Protein AF-A0A357QS15-F1 (afdb_monomer_lite)

Structure (mmCIF, N/CA/C/O backbone):
data_AF-A0A357QS15-F1
#
_entry.id   AF-A0A357QS15-F1
#
loop_
_atom_site.group_PDB
_atom_site.id
_atom_site.type_symbol
_atom_site.label_atom_id
_atom_site.label_alt_id
_atom_site.label_comp_id
_atom_site.label_asym_id
_atom_site.label_entity_id
_atom_site.label_seq_id
_atom_site.pdbx_PDB_ins_code
_atom_site.Cartn_x
_atom_site.Cartn_y
_atom_site.Cartn_z
_atom_site.occupancy
_atom_site.B_iso_or_equiv
_atom_site.auth_seq_id
_atom_site.auth_comp_id
_atom_site.auth_asym_id
_atom_site.auth_atom_id
_atom_site.pdbx_PDB_model_num
ATOM 1 N N . MET A 1 1 ? 12.462 -0.617 -16.710 1.00 53.31 1 MET A N 1
ATOM 2 C CA . MET A 1 1 ? 11.831 -1.962 -16.752 1.00 53.31 1 MET A CA 1
ATOM 3 C C . MET A 1 1 ? 10.387 -1.802 -16.319 1.00 53.31 1 MET A C 1
ATOM 5 O O . MET A 1 1 ? 10.142 -1.067 -15.371 1.00 53.31 1 MET A O 1
ATOM 9 N N . ASP A 1 2 ? 9.443 -2.436 -17.005 1.00 67.69 2 ASP A N 1
ATOM 10 C CA . ASP A 1 2 ? 8.032 -2.368 -16.622 1.00 67.69 2 ASP A CA 1
ATOM 11 C C . ASP A 1 2 ? 7.720 -3.425 -15.572 1.00 67.69 2 ASP A C 1
ATOM 13 O O . ASP A 1 2 ? 7.669 -4.623 -15.847 1.00 67.69 2 ASP A O 1
ATOM 17 N N . THR A 1 3 ? 7.561 -2.961 -14.342 1.00 86.56 3 THR A N 1
ATOM 18 C CA . THR A 1 3 ? 7.317 -3.787 -13.166 1.00 86.56 3 THR A CA 1
ATOM 19 C C . THR A 1 3 ? 5.824 -3.864 -12.871 1.00 86.56 3 THR A C 1
ATOM 21 O O . THR A 1 3 ? 5.021 -3.010 -13.265 1.00 86.56 3 THR A O 1
ATOM 24 N N . LYS A 1 4 ? 5.421 -4.917 -12.157 1.00 90.75 4 LYS A N 1
ATOM 25 C CA . LYS A 1 4 ? 4.017 -5.127 -11.794 1.00 90.75 4 LYS A CA 1
ATOM 26 C C . LYS A 1 4 ? 3.506 -4.014 -10.876 1.00 90.75 4 LYS A C 1
ATOM 28 O O . LYS A 1 4 ? 2.359 -3.599 -11.038 1.00 90.75 4 LYS A O 1
ATOM 33 N N . ILE A 1 5 ? 4.346 -3.522 -9.963 1.00 93.00 5 ILE A N 1
ATOM 34 C CA . ILE A 1 5 ? 4.018 -2.429 -9.041 1.00 93.00 5 ILE A CA 1
ATOM 35 C C . ILE A 1 5 ? 3.781 -1.139 -9.824 1.00 93.00 5 ILE A C 1
ATOM 37 O O . ILE A 1 5 ? 2.655 -0.639 -9.802 1.00 93.00 5 ILE A O 1
ATOM 41 N N . LYS A 1 6 ? 4.780 -0.662 -10.583 1.00 93.56 6 LYS A N 1
ATOM 42 C CA . LYS A 1 6 ? 4.660 0.554 -11.403 1.00 93.56 6 LYS A CA 1
ATOM 43 C C . LYS A 1 6 ? 3.422 0.514 -12.292 1.00 93.56 6 LYS A C 1
ATOM 45 O O . LYS A 1 6 ? 2.575 1.395 -12.196 1.00 93.56 6 LYS A O 1
ATOM 50 N N . ASN A 1 7 ? 3.265 -0.545 -13.086 1.00 93.06 7 ASN A N 1
ATOM 51 C CA . ASN A 1 7 ? 2.148 -0.669 -14.024 1.00 93.06 7 ASN A CA 1
ATOM 52 C C . ASN A 1 7 ? 0.780 -0.707 -13.335 1.00 93.06 7 ASN A C 1
ATOM 54 O O . ASN A 1 7 ? -0.204 -0.207 -13.876 1.00 93.06 7 ASN A O 1
ATOM 58 N N . THR A 1 8 ? 0.687 -1.338 -12.164 1.00 95.06 8 THR A N 1
ATOM 59 C CA . THR A 1 8 ? -0.583 -1.417 -11.436 1.00 95.06 8 THR A CA 1
ATOM 60 C C . THR A 1 8 ? -0.924 -0.065 -10.827 1.00 95.06 8 THR A C 1
ATOM 62 O O . THR A 1 8 ? -2.041 0.410 -11.006 1.00 95.06 8 THR A O 1
ATOM 65 N N . LEU A 1 9 ? 0.023 0.581 -10.147 1.00 95.31 9 LEU A N 1
ATOM 66 C CA . LEU A 1 9 ? -0.247 1.835 -9.450 1.00 95.31 9 LEU A CA 1
ATOM 67 C C . LEU A 1 9 ? -0.555 2.979 -10.418 1.00 95.31 9 LEU A C 1
ATOM 69 O O . LEU A 1 9 ? -1.536 3.688 -10.207 1.00 95.31 9 LEU A O 1
ATOM 73 N N . THR A 1 10 ? 0.189 3.113 -11.518 1.00 93.44 10 THR A N 1
ATOM 74 C CA . THR A 1 10 ? -0.074 4.163 -12.517 1.00 93.44 10 THR A CA 1
ATOM 75 C C . THR A 1 10 ? -1.399 3.955 -13.251 1.00 93.44 10 THR A C 1
ATOM 77 O O . THR A 1 10 ? -2.071 4.924 -13.595 1.00 93.44 10 THR A O 1
ATOM 80 N N . LYS A 1 11 ? -1.824 2.699 -13.451 1.00 94.31 11 LYS A N 1
ATOM 81 C CA . LYS A 1 11 ? -3.108 2.376 -14.087 1.00 94.31 11 LYS A CA 1
ATOM 82 C C . LYS A 1 11 ? -4.307 2.600 -13.167 1.00 94.31 11 LYS A C 1
ATOM 84 O O . LYS A 1 11 ? -5.340 3.071 -13.635 1.00 94.31 11 LYS A O 1
ATOM 89 N N . TRP A 1 12 ? -4.201 2.211 -11.897 1.00 94.94 12 TRP A N 1
ATOM 90 C CA . TRP A 1 12 ? -5.302 2.329 -10.933 1.00 94.94 12 TRP A CA 1
ATOM 91 C C . TRP A 1 12 ? -5.417 3.735 -10.344 1.00 94.94 12 TRP A C 1
ATOM 93 O O . TRP A 1 12 ? -6.525 4.196 -10.091 1.00 94.94 12 TRP A O 1
ATOM 103 N N . PHE A 1 13 ? -4.295 4.439 -10.185 1.00 94.44 13 PHE A N 1
ATOM 104 C CA . PHE A 1 13 ? -4.242 5.767 -9.575 1.00 94.44 13 PHE A CA 1
ATOM 105 C C . PHE A 1 13 ? -3.495 6.768 -10.464 1.00 94.44 13 PHE A C 1
ATOM 107 O O . PHE A 1 13 ? -2.524 7.375 -10.015 1.00 94.44 13 PHE A O 1
ATOM 114 N N . PRO A 1 14 ? -3.931 7.000 -11.715 1.00 93.19 14 PRO A N 1
ATOM 115 C CA . PRO A 1 14 ? -3.218 7.887 -12.638 1.00 93.19 14 PRO A CA 1
ATOM 116 C C . PRO A 1 14 ? -3.056 9.306 -12.075 1.00 93.19 14 PRO A C 1
ATOM 118 O O . PRO A 1 14 ? -2.015 9.933 -12.255 1.00 93.19 14 PRO A O 1
ATOM 121 N N . ASN A 1 15 ? -4.051 9.778 -11.317 1.00 90.44 15 ASN A N 1
ATOM 122 C CA . ASN A 1 15 ? -4.035 11.092 -10.674 1.00 90.44 15 ASN A CA 1
ATOM 123 C C . ASN A 1 15 ? -2.948 11.235 -9.603 1.00 90.44 15 ASN A C 1
ATOM 125 O O . ASN A 1 15 ? -2.511 12.351 -9.347 1.00 90.44 15 ASN A O 1
ATOM 129 N N . ALA A 1 16 ? -2.502 10.136 -8.986 1.00 92.25 16 ALA A N 1
ATOM 130 C CA . ALA A 1 16 ? -1.412 10.195 -8.021 1.00 92.25 16 ALA A CA 1
ATOM 131 C C . ALA A 1 16 ? -0.108 10.617 -8.709 1.00 92.25 16 ALA A C 1
ATOM 133 O O . ALA A 1 16 ? 0.664 11.369 -8.136 1.00 92.25 16 ALA A O 1
ATOM 134 N N . PHE A 1 17 ? 0.107 10.200 -9.961 1.00 93.38 17 PHE A N 1
ATOM 135 C CA . PHE A 1 17 ? 1.383 10.319 -10.672 1.00 93.38 17 PHE A CA 1
ATOM 136 C C . PHE A 1 17 ? 1.485 11.532 -11.605 1.00 93.38 17 PHE A C 1
ATOM 138 O O . PHE A 1 17 ? 2.488 11.677 -12.299 1.00 93.38 17 PHE A O 1
ATOM 145 N N . THR A 1 18 ? 0.499 12.434 -11.624 1.00 90.19 18 THR A N 1
ATOM 146 C CA . THR A 1 18 ? 0.482 13.578 -12.561 1.00 90.19 18 THR A CA 1
ATOM 147 C C . THR A 1 18 ? 1.687 14.504 -12.415 1.00 90.19 18 THR A C 1
ATOM 149 O O . THR A 1 18 ? 2.088 15.145 -13.381 1.00 90.19 18 THR A O 1
ATOM 152 N N . SER A 1 19 ? 2.257 14.572 -11.211 1.00 88.69 19 SER A N 1
ATOM 153 C CA . SER A 1 19 ? 3.405 15.425 -10.885 1.00 88.69 19 SER A CA 1
ATOM 154 C C . SER A 1 19 ? 4.724 14.652 -10.789 1.00 88.69 19 SER A C 1
ATOM 156 O O . SER A 1 19 ? 5.748 15.248 -10.458 1.00 88.69 19 SER A O 1
ATOM 158 N N . PHE A 1 20 ? 4.729 13.341 -11.052 1.00 90.88 20 PHE A N 1
ATOM 159 C CA . PHE A 1 20 ? 5.942 12.530 -10.979 1.00 90.88 20 PHE A CA 1
ATOM 160 C C . PHE A 1 20 ? 6.706 12.609 -12.310 1.00 90.88 20 PHE A C 1
ATOM 162 O O . PHE A 1 20 ? 6.425 11.884 -13.264 1.00 90.88 20 PHE A O 1
ATOM 169 N N . SER A 1 21 ? 7.719 13.478 -12.369 1.00 88.12 21 SER A N 1
ATOM 170 C CA . SER A 1 21 ? 8.655 13.522 -13.496 1.00 88.12 21 SER A CA 1
ATOM 171 C C . SER A 1 21 ? 9.579 12.301 -13.507 1.00 88.12 21 SER A C 1
ATOM 173 O O . SER A 1 21 ? 10.246 12.038 -12.509 1.00 88.12 21 SER A O 1
ATOM 175 N N . GLY A 1 22 ? 9.682 11.610 -14.643 1.00 87.19 22 GLY A N 1
ATOM 176 C CA . GLY A 1 22 ? 10.598 10.472 -14.809 1.00 87.19 22 GLY A CA 1
ATOM 177 C C . GLY A 1 22 ? 10.031 9.121 -14.366 1.00 87.19 22 GLY A C 1
ATOM 178 O O . GLY A 1 22 ? 10.795 8.191 -14.135 1.00 87.19 22 GLY A O 1
ATOM 179 N N . ILE A 1 23 ? 8.702 8.989 -14.275 1.00 88.25 23 ILE A N 1
ATOM 180 C CA . ILE A 1 23 ? 8.032 7.734 -13.893 1.00 88.25 23 ILE A CA 1
ATOM 181 C C . ILE A 1 23 ? 8.437 6.531 -14.763 1.00 88.25 23 ILE A C 1
AT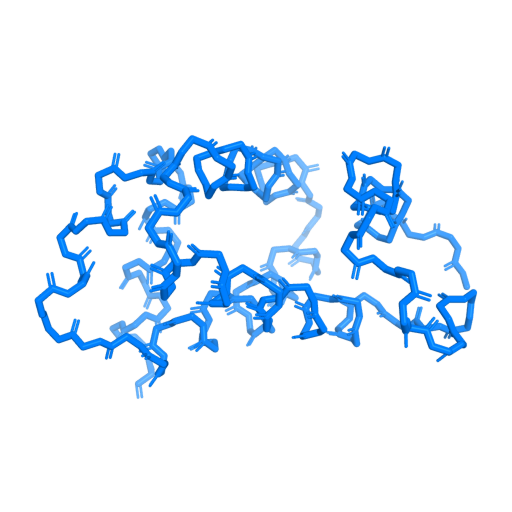OM 183 O O . ILE A 1 23 ? 8.479 5.405 -14.274 1.00 88.25 23 ILE A O 1
A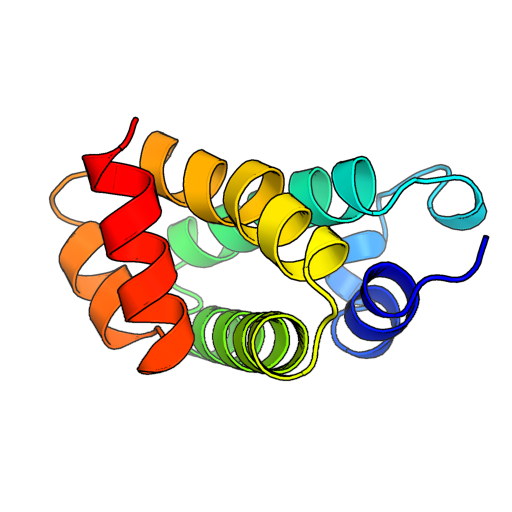TOM 187 N N . ASP A 1 24 ? 8.759 6.750 -16.040 1.00 86.31 24 ASP A N 1
ATOM 188 C CA . ASP A 1 24 ? 9.113 5.673 -16.971 1.00 86.31 24 ASP A CA 1
ATOM 189 C C . ASP A 1 24 ? 10.417 4.961 -16.576 1.00 86.31 24 ASP A C 1
ATOM 191 O O . ASP A 1 24 ? 10.503 3.728 -16.674 1.00 86.31 24 ASP A O 1
ATOM 195 N N . ASP A 1 25 ? 11.378 5.728 -16.054 1.00 89.75 25 ASP A N 1
ATOM 196 C CA . ASP A 1 25 ? 12.699 5.264 -15.620 1.00 89.75 25 ASP A CA 1
ATOM 197 C C . ASP A 1 25 ? 12.757 4.921 -14.123 1.00 89.75 25 ASP A C 1
ATOM 199 O O . ASP A 1 25 ? 13.730 4.315 -13.670 1.00 89.75 25 ASP A O 1
ATOM 203 N N . ALA A 1 26 ? 11.712 5.266 -13.364 1.00 90.94 26 ALA A N 1
ATOM 204 C CA . ALA A 1 26 ? 11.647 5.049 -11.926 1.00 90.94 26 ALA A CA 1
ATOM 205 C C . ALA A 1 26 ? 11.636 3.556 -11.557 1.00 90.94 26 ALA A C 1
ATOM 207 O O . ALA A 1 26 ? 10.976 2.716 -12.181 1.00 90.94 26 ALA A O 1
ATOM 208 N N . SER A 1 27 ? 12.357 3.239 -10.487 1.00 92.25 27 SER A N 1
ATOM 209 C CA . SER A 1 27 ? 12.326 1.944 -9.814 1.00 92.25 27 SER A CA 1
ATOM 210 C C . SER A 1 27 ? 11.056 1.765 -8.975 1.00 92.25 27 SER A C 1
ATOM 212 O O . SER A 1 27 ? 10.400 2.733 -8.594 1.00 92.25 27 SER A O 1
ATOM 214 N N . ASP A 1 28 ? 10.730 0.521 -8.608 1.00 92.44 28 ASP A N 1
ATOM 215 C CA . ASP A 1 28 ? 9.590 0.239 -7.718 1.00 92.44 28 ASP A CA 1
ATOM 216 C C . ASP A 1 28 ? 9.701 0.944 -6.367 1.00 92.44 28 ASP A C 1
ATOM 218 O O . ASP A 1 28 ? 8.688 1.352 -5.802 1.00 92.44 28 ASP A O 1
ATOM 222 N N . TYR A 1 29 ? 10.927 1.126 -5.879 1.00 92.81 29 TYR A N 1
ATOM 223 C CA . TYR A 1 29 ? 11.197 1.836 -4.638 1.00 92.81 29 TYR A CA 1
ATOM 224 C C . TYR A 1 29 ? 10.776 3.305 -4.748 1.00 92.81 29 TYR A C 1
ATOM 226 O O . TYR A 1 29 ? 10.002 3.788 -3.927 1.00 92.81 29 TYR A O 1
ATOM 234 N N . GLU A 1 30 ? 11.201 3.995 -5.809 1.00 94.12 30 GLU A N 1
ATOM 235 C CA . GLU A 1 30 ? 10.839 5.397 -6.058 1.00 94.12 30 GLU A CA 1
ATOM 236 C C . GLU A 1 30 ? 9.334 5.563 -6.305 1.00 94.12 30 GLU A C 1
ATOM 238 O O . GLU A 1 30 ? 8.721 6.507 -5.807 1.00 94.12 30 GLU A O 1
ATOM 243 N N . VAL A 1 31 ? 8.718 4.617 -7.023 1.00 95.62 31 VAL A N 1
ATOM 244 C CA . VAL A 1 31 ? 7.268 4.591 -7.251 1.00 95.62 31 VAL A CA 1
ATOM 245 C C . VAL A 1 31 ? 6.502 4.484 -5.937 1.00 95.62 31 VAL A C 1
ATOM 247 O O . VAL A 1 31 ? 5.581 5.267 -5.706 1.00 95.62 31 VAL A O 1
ATOM 250 N N . LEU A 1 32 ? 6.861 3.530 -5.077 1.00 96.88 32 LEU A N 1
ATOM 251 C CA . LEU A 1 32 ? 6.185 3.312 -3.798 1.00 96.88 32 LEU A CA 1
ATOM 252 C C . LEU A 1 32 ? 6.392 4.480 -2.836 1.00 96.88 32 LEU A C 1
ATOM 254 O O . LEU A 1 32 ? 5.424 4.927 -2.223 1.00 96.88 32 LEU A O 1
ATOM 258 N N . ASN A 1 33 ? 7.618 5.000 -2.764 1.00 95.12 33 ASN A N 1
ATOM 259 C CA . ASN A 1 33 ? 7.971 6.142 -1.931 1.00 95.12 33 ASN A CA 1
ATOM 260 C C . ASN A 1 33 ? 7.166 7.391 -2.324 1.00 95.12 33 ASN A C 1
ATOM 262 O O . ASN A 1 33 ? 6.565 8.059 -1.483 1.00 95.12 33 ASN A O 1
ATOM 266 N N . PHE A 1 34 ? 7.061 7.668 -3.624 1.00 95.44 34 PHE A N 1
ATOM 267 C CA . PHE A 1 34 ? 6.224 8.756 -4.116 1.00 95.44 34 PHE A CA 1
ATOM 268 C C . PHE A 1 34 ? 4.735 8.506 -3.816 1.00 95.44 34 PHE A C 1
ATOM 270 O O . PHE A 1 34 ? 4.005 9.397 -3.378 1.00 95.44 34 PHE A O 1
ATOM 277 N N . PHE A 1 35 ? 4.273 7.270 -4.006 1.00 96.75 35 PHE A N 1
ATOM 278 C CA . PHE A 1 35 ? 2.871 6.906 -3.830 1.00 96.75 35 PHE A CA 1
ATOM 279 C C . PHE A 1 35 ? 2.403 6.928 -2.363 1.00 96.75 35 PHE A C 1
ATOM 281 O O . PHE A 1 35 ? 1.248 7.268 -2.085 1.00 96.75 35 PHE A O 1
ATOM 288 N N . VAL A 1 36 ? 3.278 6.628 -1.395 1.00 96.00 36 VAL A N 1
ATOM 289 C CA . VAL A 1 36 ? 2.933 6.771 0.029 1.00 96.00 36 VAL A CA 1
ATOM 290 C C . VAL A 1 36 ? 2.756 8.237 0.419 1.00 96.00 36 VAL A C 1
ATOM 292 O O . VAL A 1 36 ? 1.839 8.531 1.181 1.00 96.00 36 VAL A O 1
ATOM 295 N N . GLN A 1 37 ? 3.517 9.177 -0.157 1.00 94.69 37 GLN A N 1
ATOM 296 C CA . GLN A 1 37 ? 3.303 10.612 0.095 1.00 94.69 37 GLN A CA 1
ATOM 297 C C . GLN A 1 37 ? 1.907 11.055 -0.350 1.00 94.69 37 GLN A C 1
ATOM 299 O O . GLN A 1 37 ? 1.179 11.684 0.418 1.00 94.69 37 GLN A O 1
ATOM 304 N N . TYR A 1 38 ? 1.485 10.627 -1.542 1.00 94.88 38 TYR A N 1
ATOM 305 C CA . TYR A 1 38 ? 0.118 10.845 -2.016 1.00 94.88 38 TYR A CA 1
ATOM 306 C C . TYR A 1 38 ? -0.927 10.257 -1.050 1.00 94.88 38 TYR A C 1
ATOM 308 O O . TYR A 1 38 ? -1.906 10.916 -0.700 1.00 94.88 38 TYR A O 1
ATOM 316 N N . THR A 1 39 ? -0.690 9.040 -0.553 1.00 94.81 39 THR A N 1
ATOM 317 C CA . THR A 1 39 ? -1.576 8.382 0.423 1.00 94.81 39 THR A CA 1
ATOM 318 C C . THR A 1 39 ? -1.662 9.168 1.737 1.00 94.81 39 THR A C 1
ATOM 320 O O . THR A 1 39 ? -2.747 9.329 2.296 1.00 94.81 39 THR A O 1
ATOM 323 N N . LEU A 1 40 ? -0.541 9.702 2.227 1.00 93.00 40 LEU A N 1
ATOM 324 C CA . LEU A 1 40 ? -0.491 10.527 3.435 1.00 93.00 40 LEU A CA 1
ATOM 325 C C . LEU A 1 40 ? -1.280 11.831 3.277 1.00 93.00 40 LEU A C 1
ATOM 327 O O . LEU A 1 40 ? -1.960 12.253 4.212 1.00 93.00 40 LEU A O 1
ATOM 331 N N . ASP A 1 41 ? -1.246 12.457 2.105 1.00 92.94 41 ASP A N 1
ATOM 332 C CA . ASP A 1 41 ? -2.027 13.667 1.846 1.00 92.94 41 ASP A CA 1
ATOM 333 C C . ASP A 1 41 ? -3.538 13.385 1.770 1.00 92.94 41 ASP A C 1
ATOM 335 O O . ASP A 1 41 ? -4.350 14.169 2.278 1.00 92.94 41 ASP A O 1
ATOM 339 N N . LEU A 1 42 ? -3.936 12.224 1.242 1.00 92.62 42 LEU A N 1
ATOM 340 C CA . LEU A 1 42 ? -5.327 11.762 1.312 1.00 92.62 42 LEU A CA 1
ATOM 341 C C . LEU A 1 42 ? -5.783 11.502 2.752 1.00 92.62 42 LEU A C 1
ATOM 343 O O . LEU A 1 42 ? -6.904 11.856 3.118 1.00 92.62 42 LEU A O 1
ATOM 347 N N . LEU A 1 43 ? -4.908 10.945 3.593 1.00 90.56 43 LEU A N 1
ATOM 348 C CA . LEU A 1 43 ? -5.192 10.738 5.014 1.00 90.56 43 LEU A CA 1
ATOM 349 C C . LEU A 1 43 ? -5.380 12.063 5.760 1.00 90.56 43 LEU A C 1
ATOM 351 O O . LEU A 1 43 ? -6.316 12.182 6.548 1.00 90.56 43 LEU A O 1
ATOM 355 N N . LYS A 1 44 ? -4.546 13.075 5.487 1.00 90.00 44 LYS A N 1
ATOM 356 C CA . LYS A 1 44 ? -4.687 14.423 6.075 1.00 90.00 44 LYS A CA 1
ATOM 357 C C . LYS A 1 44 ? -5.988 15.112 5.666 1.00 90.00 44 LYS A C 1
ATOM 359 O O . LYS A 1 44 ? -6.521 15.905 6.432 1.00 90.00 44 LYS A O 1
ATOM 364 N N . THR A 1 45 ? -6.474 14.830 4.459 1.00 90.62 45 THR A N 1
ATOM 365 C CA . THR A 1 45 ? -7.733 15.374 3.928 1.00 90.62 45 THR A CA 1
ATOM 366 C C . THR A 1 45 ? -8.945 14.482 4.218 1.00 90.62 45 THR A C 1
ATOM 368 O O . THR A 1 45 ? -10.023 14.736 3.688 1.00 90.62 45 THR A O 1
ATOM 371 N N . GLU A 1 46 ? -8.780 13.454 5.061 1.00 87.25 46 GLU A N 1
ATOM 372 C CA . GLU A 1 46 ? -9.827 12.515 5.488 1.00 87.25 46 GLU A CA 1
ATOM 373 C C . GLU A 1 46 ? -10.570 11.830 4.323 1.00 87.25 46 GLU A C 1
ATOM 375 O O . GLU A 1 46 ? -11.740 11.458 4.431 1.00 87.25 46 GLU A O 1
ATOM 380 N N . GLN A 1 47 ? -9.885 11.591 3.200 1.00 91.06 47 GLN A N 1
ATOM 381 C CA . GLN A 1 47 ? -10.438 10.875 2.043 1.00 91.06 47 GLN A CA 1
ATOM 382 C C . GLN A 1 47 ? -10.411 9.353 2.258 1.00 91.06 47 GLN A C 1
ATOM 384 O O . GLN A 1 47 ? -9.759 8.595 1.539 1.00 91.06 47 GLN A O 1
ATOM 389 N N . ILE A 1 48 ? -11.146 8.899 3.276 1.00 90.62 48 ILE A N 1
ATOM 390 C CA . ILE A 1 48 ? -11.125 7.525 3.803 1.00 90.62 48 ILE A CA 1
ATOM 391 C C . ILE A 1 48 ? -11.389 6.461 2.728 1.00 90.62 48 ILE A C 1
ATOM 393 O O . ILE A 1 48 ? -10.718 5.429 2.714 1.00 90.62 48 ILE A O 1
ATOM 397 N N . ASP A 1 49 ? -12.344 6.682 1.823 1.00 93.12 49 ASP A N 1
ATOM 398 C CA . ASP A 1 49 ? -12.691 5.680 0.807 1.00 93.12 49 ASP A CA 1
ATOM 399 C C . ASP A 1 49 ? -11.580 5.490 -0.233 1.00 93.12 49 ASP A C 1
ATOM 401 O O . ASP A 1 49 ? -11.289 4.355 -0.615 1.00 93.12 49 ASP A O 1
ATOM 405 N N . GLN A 1 50 ? -10.885 6.568 -0.609 1.00 93.44 50 GLN A N 1
ATOM 406 C CA . GLN A 1 50 ? -9.717 6.475 -1.487 1.00 93.44 50 GLN A CA 1
ATOM 407 C C . GLN A 1 50 ? -8.557 5.768 -0.781 1.00 93.44 50 GLN A C 1
ATOM 409 O O . GLN A 1 50 ? -7.933 4.883 -1.364 1.00 93.44 50 GLN A O 1
ATOM 414 N N . CYS A 1 51 ? -8.312 6.067 0.499 1.00 94.44 51 CYS A N 1
ATOM 415 C CA . CYS A 1 51 ? -7.297 5.366 1.289 1.00 94.44 51 CYS A CA 1
ATOM 416 C C . CYS A 1 51 ? -7.575 3.856 1.381 1.00 94.44 51 CYS A C 1
ATOM 418 O O . CYS A 1 51 ? -6.666 3.042 1.218 1.00 94.44 51 CYS A O 1
ATOM 420 N N . LYS A 1 52 ? -8.837 3.454 1.585 1.00 95.69 52 LYS A N 1
ATOM 421 C CA . LYS A 1 52 ? -9.234 2.035 1.576 1.00 95.69 52 LYS A CA 1
ATOM 422 C C . LYS A 1 52 ? -8.977 1.373 0.225 1.00 95.69 52 LYS A C 1
ATOM 424 O O . LYS A 1 52 ? -8.524 0.227 0.185 1.00 95.69 52 LYS A O 1
ATOM 429 N N . GLU A 1 53 ? -9.264 2.063 -0.877 1.00 96.12 53 GLU A N 1
ATOM 430 C CA . GLU A 1 53 ? -8.984 1.549 -2.218 1.00 96.12 53 GLU A CA 1
ATOM 431 C C . GLU A 1 53 ? -7.479 1.371 -2.447 1.00 96.12 53 GLU A C 1
ATOM 433 O O . GLU A 1 53 ? -7.049 0.305 -2.893 1.00 96.12 53 GLU A O 1
ATOM 438 N N . ILE A 1 54 ? -6.670 2.349 -2.035 1.00 96.75 54 ILE A N 1
ATOM 439 C CA . ILE A 1 54 ? -5.207 2.262 -2.061 1.00 96.75 54 ILE A CA 1
ATOM 440 C C . ILE A 1 54 ? -4.724 1.030 -1.295 1.00 96.75 54 ILE A C 1
ATOM 442 O O . ILE A 1 54 ? -4.018 0.193 -1.863 1.00 96.75 54 ILE A O 1
ATOM 446 N N . PHE A 1 55 ? -5.150 0.845 -0.042 1.00 97.19 55 PHE A N 1
ATOM 447 C CA . PHE A 1 55 ? -4.731 -0.318 0.744 1.00 97.19 55 PHE A CA 1
ATOM 448 C C . PHE A 1 55 ? -5.192 -1.639 0.141 1.00 97.19 55 PHE A C 1
ATOM 450 O O . PHE A 1 55 ? -4.486 -2.641 0.246 1.00 97.19 55 PHE A O 1
ATOM 457 N N . LYS A 1 56 ? -6.341 -1.669 -0.536 1.00 97.12 56 LYS A N 1
ATOM 458 C CA . LYS A 1 56 ? -6.792 -2.859 -1.260 1.00 97.12 56 LYS A CA 1
ATOM 459 C C . LYS A 1 56 ? -5.855 -3.205 -2.420 1.00 97.12 56 LYS A C 1
ATOM 461 O O . LYS A 1 56 ? -5.516 -4.378 -2.582 1.00 97.12 56 LYS A O 1
ATOM 466 N N . ILE A 1 57 ? -5.423 -2.217 -3.203 1.00 97.31 57 ILE A N 1
ATOM 467 C CA . ILE A 1 57 ? -4.501 -2.437 -4.327 1.00 97.31 57 ILE A CA 1
ATOM 468 C C . ILE A 1 57 ? -3.097 -2.794 -3.834 1.00 97.31 57 ILE A C 1
ATOM 470 O O . ILE A 1 57 ? -2.507 -3.750 -4.337 1.00 97.31 57 ILE A O 1
ATOM 474 N N . ILE A 1 58 ? -2.592 -2.121 -2.799 1.00 97.69 58 ILE A N 1
ATOM 475 C CA . ILE A 1 58 ? -1.313 -2.481 -2.174 1.00 97.69 58 ILE A CA 1
ATOM 476 C C . ILE A 1 58 ? -1.375 -3.900 -1.600 1.00 97.69 58 ILE A C 1
ATOM 478 O O . ILE A 1 58 ? -0.465 -4.689 -1.833 1.00 97.69 58 ILE A O 1
ATOM 482 N N . ASN A 1 59 ? -2.473 -4.287 -0.944 1.00 97.31 59 ASN A N 1
ATOM 483 C CA . ASN A 1 59 ? -2.661 -5.659 -0.470 1.00 97.31 59 ASN A CA 1
ATOM 484 C C . ASN A 1 59 ? -2.659 -6.673 -1.622 1.00 97.31 59 ASN A C 1
ATOM 486 O O . ASN A 1 59 ? -2.096 -7.756 -1.486 1.00 97.31 59 ASN A O 1
ATOM 490 N N . LEU A 1 60 ? -3.271 -6.344 -2.765 1.00 96.50 60 LEU A N 1
ATOM 491 C CA . LEU A 1 60 ? -3.260 -7.208 -3.948 1.00 96.50 60 LEU A CA 1
ATOM 492 C C . LEU A 1 60 ? -1.833 -7.414 -4.479 1.00 96.50 60 LEU A C 1
ATOM 494 O O . LEU A 1 60 ? -1.471 -8.543 -4.820 1.00 96.50 60 LEU A O 1
ATOM 498 N N . LEU A 1 61 ? -1.040 -6.342 -4.536 1.00 96.25 61 LEU A N 1
ATOM 499 C CA . LEU A 1 61 ? 0.366 -6.393 -4.937 1.00 96.25 61 LEU A CA 1
ATOM 500 C C . LEU A 1 61 ? 1.203 -7.180 -3.928 1.00 96.25 61 LEU A C 1
ATOM 502 O O . LEU A 1 61 ? 1.962 -8.053 -4.327 1.00 96.25 61 LEU A O 1
ATOM 506 N N . TYR A 1 62 ? 0.998 -6.951 -2.634 1.00 96.38 62 TYR A N 1
ATOM 507 C CA . TYR A 1 62 ? 1.716 -7.626 -1.559 1.00 96.38 62 TYR A CA 1
ATOM 508 C C . TYR A 1 62 ? 1.443 -9.139 -1.537 1.00 96.38 62 TYR A C 1
ATOM 510 O O . TYR A 1 62 ? 2.356 -9.965 -1.570 1.00 96.38 62 TYR A O 1
ATOM 518 N N . THR A 1 63 ? 0.168 -9.531 -1.550 1.00 94.88 63 THR A N 1
ATOM 519 C CA . THR A 1 63 ? -0.237 -10.944 -1.460 1.00 94.88 63 THR A CA 1
ATOM 520 C C . THR A 1 63 ? 0.195 -11.752 -2.684 1.00 94.88 63 THR A C 1
ATOM 522 O O . THR A 1 63 ? 0.725 -12.855 -2.534 1.00 94.88 63 THR A O 1
ATOM 525 N N . ASN A 1 64 ? 0.056 -11.188 -3.889 1.00 93.31 64 ASN A N 1
ATOM 526 C CA . ASN A 1 64 ? 0.372 -11.865 -5.155 1.00 93.31 64 ASN A CA 1
ATOM 527 C C . ASN A 1 64 ? 1.757 -11.516 -5.720 1.00 93.31 64 ASN A C 1
ATOM 529 O O . ASN A 1 64 ? 2.055 -11.862 -6.869 1.00 93.31 64 ASN A O 1
ATOM 533 N N . GLY A 1 65 ? 2.553 -10.757 -4.974 1.00 91.62 65 GLY A N 1
ATOM 534 C CA . GLY A 1 65 ? 3.886 -10.330 -5.366 1.00 91.62 65 GLY A CA 1
ATOM 535 C C . GLY A 1 65 ? 4.950 -11.361 -4.975 1.00 91.62 65 GLY A C 1
ATOM 536 O O . GLY A 1 65 ? 4.789 -12.064 -3.970 1.00 91.62 65 GLY A O 1
ATOM 537 N N . PRO A 1 66 ? 6.041 -11.479 -5.749 1.00 94.38 66 PRO A N 1
ATOM 538 C CA . PRO A 1 66 ? 7.258 -12.155 -5.310 1.00 94.38 66 PRO A CA 1
ATOM 539 C C . PRO A 1 66 ? 7.858 -11.490 -4.060 1.00 94.38 66 PRO A C 1
ATOM 541 O O . PRO A 1 66 ? 7.480 -10.389 -3.667 1.00 94.38 66 PRO A O 1
ATOM 544 N N . LEU A 1 67 ? 8.841 -12.153 -3.441 1.00 92.56 67 LEU A N 1
ATOM 545 C CA . LEU A 1 67 ? 9.486 -11.662 -2.216 1.00 92.56 67 LEU A CA 1
ATOM 546 C C . LEU A 1 67 ? 10.057 -10.241 -2.363 1.00 92.56 67 LEU A C 1
ATOM 548 O O . LEU A 1 67 ? 9.967 -9.457 -1.426 1.00 92.56 67 LEU A O 1
ATOM 552 N N . HIS A 1 68 ? 10.609 -9.895 -3.530 1.00 92.81 68 HIS A N 1
ATOM 553 C CA . HIS A 1 68 ? 11.148 -8.553 -3.754 1.00 92.81 68 HIS A CA 1
ATOM 554 C C . HIS A 1 68 ? 10.061 -7.468 -3.716 1.00 92.81 68 HIS A C 1
ATOM 556 O O . HIS A 1 68 ? 10.269 -6.458 -3.055 1.00 92.81 68 HIS A O 1
ATOM 562 N N . ASP A 1 69 ? 8.893 -7.703 -4.328 1.00 94.31 69 ASP A N 1
ATOM 563 C CA . ASP A 1 69 ? 7.754 -6.772 -4.294 1.00 94.31 69 ASP A CA 1
ATOM 564 C C . ASP A 1 69 ? 7.267 -6.556 -2.859 1.00 94.31 69 ASP A C 1
ATOM 566 O O . ASP A 1 69 ? 7.002 -5.431 -2.443 1.00 94.31 69 ASP A O 1
ATOM 570 N N . ARG A 1 70 ? 7.178 -7.641 -2.080 1.00 95.50 70 ARG A N 1
ATOM 571 C CA . ARG A 1 70 ? 6.774 -7.576 -0.669 1.00 95.50 70 ARG A CA 1
ATOM 572 C C . ARG A 1 70 ? 7.746 -6.743 0.153 1.00 95.50 70 ARG A C 1
ATOM 574 O O . ARG A 1 70 ? 7.305 -5.861 0.879 1.00 95.50 70 ARG A O 1
ATOM 581 N N . ASN A 1 71 ? 9.045 -6.978 -0.016 1.00 94.19 71 ASN A N 1
ATOM 582 C CA . ASN A 1 71 ? 10.081 -6.221 0.680 1.00 94.19 71 ASN A CA 1
ATOM 583 C C . ASN A 1 71 ? 10.073 -4.741 0.273 1.00 94.19 71 ASN A C 1
ATOM 585 O O . ASN A 1 71 ? 10.224 -3.877 1.129 1.00 94.19 71 ASN A O 1
ATOM 589 N N . ALA A 1 72 ? 9.873 -4.437 -1.012 1.00 95.44 72 ALA A N 1
ATOM 590 C CA . ALA A 1 72 ? 9.760 -3.059 -1.480 1.00 95.44 72 ALA A CA 1
ATOM 591 C C . ALA A 1 72 ? 8.544 -2.354 -0.854 1.00 95.44 72 ALA A C 1
ATOM 593 O O . ALA A 1 72 ? 8.672 -1.238 -0.362 1.00 95.44 72 ALA A O 1
ATOM 594 N N . ILE A 1 73 ? 7.384 -3.021 -0.796 1.00 97.06 73 ILE A N 1
ATOM 595 C CA . ILE A 1 73 ? 6.174 -2.487 -0.148 1.00 97.06 73 ILE A CA 1
ATOM 596 C C . ILE A 1 73 ? 6.385 -2.293 1.359 1.00 97.06 73 ILE A C 1
ATOM 598 O O . ILE A 1 73 ? 6.006 -1.251 1.890 1.00 97.06 73 ILE A O 1
ATOM 602 N N . GLU A 1 74 ? 6.984 -3.264 2.052 1.00 95.62 74 GLU A N 1
ATOM 603 C CA . GLU A 1 74 ? 7.292 -3.144 3.484 1.00 95.62 74 GLU A CA 1
ATOM 604 C C . GLU A 1 74 ? 8.193 -1.927 3.751 1.00 95.62 74 GLU A C 1
ATOM 606 O O . GLU A 1 74 ? 7.869 -1.109 4.611 1.00 95.62 74 GLU A O 1
ATOM 611 N N . ASN A 1 75 ? 9.255 -1.747 2.964 1.00 94.12 75 ASN A N 1
ATOM 612 C CA . ASN A 1 75 ? 10.266 -0.716 3.208 1.00 94.12 75 ASN A CA 1
ATOM 613 C C . ASN A 1 75 ? 9.861 0.688 2.734 1.00 94.12 75 ASN A C 1
ATOM 615 O O . ASN A 1 75 ? 10.098 1.661 3.439 1.00 94.12 75 ASN A O 1
ATOM 619 N N . GLU A 1 76 ? 9.257 0.817 1.552 1.00 95.38 76 GLU A N 1
ATOM 620 C CA . GLU A 1 76 ? 9.024 2.131 0.926 1.00 95.38 76 GLU A CA 1
ATOM 621 C C . GLU A 1 76 ? 7.588 2.623 1.053 1.00 95.38 76 GLU A C 1
ATOM 623 O O . GLU A 1 76 ? 7.311 3.793 0.810 1.00 95.38 76 GLU A O 1
ATOM 628 N N . PHE A 1 77 ? 6.656 1.748 1.429 1.00 96.44 77 PHE A N 1
ATOM 629 C CA . PHE A 1 77 ? 5.266 2.136 1.634 1.00 96.44 77 PHE A CA 1
ATOM 630 C C . PHE A 1 77 ? 4.868 2.000 3.102 1.00 96.44 77 PHE A C 1
ATOM 632 O O . PHE A 1 77 ? 4.505 2.988 3.735 1.00 96.44 77 PHE A O 1
ATOM 639 N N . LEU A 1 78 ? 4.961 0.797 3.675 1.00 95.94 78 LEU A N 1
ATOM 640 C CA . LEU A 1 78 ? 4.484 0.541 5.037 1.00 95.94 78 LEU A CA 1
ATOM 641 C C . LEU A 1 78 ? 5.360 1.205 6.102 1.00 95.94 78 LEU A C 1
ATOM 643 O O . LEU A 1 78 ? 4.812 1.814 7.018 1.00 95.94 78 LEU A O 1
ATOM 647 N N . ALA A 1 79 ? 6.688 1.150 5.975 1.00 94.31 79 ALA A N 1
ATOM 648 C CA . ALA A 1 79 ? 7.577 1.786 6.944 1.00 94.31 79 ALA A CA 1
ATOM 649 C C . ALA A 1 79 ? 7.392 3.309 6.963 1.00 94.31 79 ALA A C 1
ATOM 651 O O . ALA A 1 79 ? 7.246 3.896 8.030 1.00 94.31 79 ALA A O 1
ATOM 652 N N . ILE A 1 80 ? 7.306 3.946 5.792 1.00 93.81 80 ILE A N 1
ATOM 653 C CA . ILE A 1 80 ? 7.082 5.396 5.693 1.00 93.81 80 ILE A CA 1
ATOM 654 C C . ILE A 1 80 ? 5.710 5.782 6.248 1.00 93.81 80 ILE A C 1
ATOM 656 O O . ILE A 1 80 ? 5.601 6.771 6.974 1.00 93.81 80 ILE A O 1
ATOM 660 N N . LEU A 1 81 ? 4.674 4.992 5.950 1.00 93.50 81 LEU A N 1
ATOM 661 C CA . LEU A 1 81 ? 3.337 5.193 6.503 1.00 93.50 81 LEU A CA 1
ATOM 662 C C . LEU A 1 81 ? 3.354 5.131 8.039 1.00 93.50 81 LEU A C 1
ATOM 664 O O . LEU A 1 81 ? 2.797 6.019 8.679 1.00 93.50 81 LEU A O 1
ATOM 668 N N . GLY A 1 82 ? 4.052 4.145 8.609 1.00 89.94 82 GLY A N 1
ATOM 669 C CA . GLY A 1 82 ? 4.210 3.983 10.056 1.00 89.94 82 GLY A CA 1
ATOM 670 C C . GLY A 1 82 ? 5.062 5.072 10.711 1.00 89.94 82 GLY A C 1
ATOM 671 O O . GLY A 1 82 ? 4.761 5.515 11.811 1.00 89.94 82 GLY A O 1
ATOM 672 N N . CYS A 1 83 ? 6.094 5.585 10.040 1.00 87.31 83 CYS A N 1
ATOM 673 C CA . CYS A 1 83 ? 6.880 6.702 10.573 1.00 87.31 83 CYS A CA 1
ATOM 674 C C . CYS A 1 83 ? 6.110 8.031 10.571 1.00 87.31 83 CYS A C 1
ATOM 676 O O . CYS A 1 83 ? 6.385 8.903 11.395 1.00 87.31 83 CYS A O 1
ATOM 678 N N . ALA A 1 84 ? 5.185 8.214 9.627 1.00 83.75 84 ALA A N 1
ATOM 679 C CA . ALA A 1 84 ? 4.412 9.443 9.487 1.00 83.75 84 ALA A CA 1
ATOM 680 C C . ALA A 1 84 ? 3.140 9.468 10.352 1.00 83.75 84 ALA A C 1
ATOM 682 O O . ALA A 1 84 ? 2.514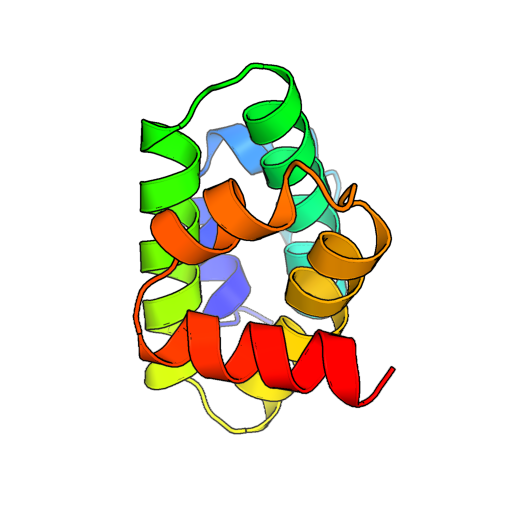 10.524 10.482 1.00 83.75 84 ALA A O 1
ATOM 683 N N . GLU A 1 85 ? 2.733 8.331 10.920 1.00 78.69 85 GLU A N 1
ATOM 684 C CA . GLU A 1 85 ? 1.498 8.234 11.690 1.00 78.69 85 GLU A CA 1
ATOM 685 C C . GLU A 1 85 ? 1.641 8.777 13.119 1.00 78.69 85 GLU A C 1
ATOM 687 O O . GLU A 1 85 ? 2.682 8.696 13.771 1.00 78.69 85 GLU A O 1
ATOM 692 N N . THR A 1 86 ? 0.539 9.307 13.644 1.00 77.81 86 THR A N 1
ATOM 693 C CA . THR A 1 86 ? 0.392 9.582 15.078 1.00 77.81 86 THR A CA 1
ATOM 694 C C . THR A 1 86 ? -0.328 8.418 15.772 1.00 77.81 86 THR A C 1
ATOM 696 O O . THR A 1 86 ? -1.123 7.721 15.134 1.00 77.81 86 THR A O 1
ATOM 699 N N . PRO A 1 87 ? -0.159 8.218 17.095 1.00 75.38 87 PRO A N 1
ATOM 700 C CA . PRO A 1 87 ? -0.848 7.144 17.822 1.00 75.38 87 PRO A CA 1
ATOM 701 C C . PRO A 1 87 ? -2.379 7.144 17.661 1.00 75.38 87 PRO A C 1
ATOM 703 O O . PRO A 1 87 ? -3.016 6.095 17.735 1.00 75.38 87 PRO A O 1
ATOM 706 N N . SER A 1 88 ? -2.988 8.310 17.420 1.00 76.75 88 SER A N 1
ATOM 707 C CA . SER A 1 88 ? -4.424 8.447 17.145 1.00 76.75 88 SER A CA 1
ATOM 708 C C . SER A 1 88 ? -4.830 7.947 15.754 1.00 76.75 88 SER A C 1
ATOM 710 O O . SER A 1 88 ? -5.961 7.493 15.583 1.00 76.75 88 SER A O 1
ATOM 712 N N . GLN A 1 89 ? -3.930 7.993 14.770 1.00 83.00 89 GLN A N 1
ATOM 713 C CA . GLN A 1 89 ? -4.179 7.549 13.395 1.00 83.00 89 GLN A CA 1
ATOM 714 C C . GLN A 1 89 ? -3.980 6.043 13.211 1.00 83.00 89 GLN A C 1
ATOM 716 O O . GLN A 1 89 ? -4.633 5.459 12.347 1.00 83.00 89 GLN A O 1
ATOM 721 N N . LEU A 1 90 ? -3.172 5.401 14.061 1.00 85.50 90 LEU A N 1
ATOM 722 C CA . LEU A 1 90 ? -2.883 3.965 13.989 1.00 85.50 90 LEU A CA 1
ATOM 723 C C . LEU A 1 90 ? -4.159 3.112 13.930 1.00 85.50 90 LEU A C 1
ATOM 725 O O . LEU A 1 90 ? -4.299 2.236 13.079 1.00 85.50 90 LEU A O 1
ATOM 729 N N . LYS A 1 91 ? -5.135 3.391 14.804 1.00 87.00 91 LYS A N 1
ATOM 730 C CA . LYS A 1 91 ? -6.403 2.644 14.820 1.00 87.00 91 LYS A CA 1
ATOM 731 C C . LYS A 1 91 ? -7.168 2.798 13.502 1.00 87.00 91 LYS A C 1
ATOM 733 O O . LYS A 1 91 ? -7.679 1.818 12.969 1.00 87.00 91 LYS A O 1
ATOM 738 N N . VAL A 1 92 ? -7.219 4.019 12.976 1.00 88.00 92 VAL A N 1
ATOM 739 C CA . VAL A 1 92 ? -7.927 4.341 11.732 1.00 88.00 92 VAL A CA 1
ATOM 740 C C . VAL A 1 92 ? -7.263 3.634 10.548 1.00 88.00 92 VAL A C 1
ATOM 742 O O . VAL A 1 92 ? -7.952 3.008 9.744 1.00 88.00 92 VAL A O 1
ATOM 745 N N . LEU A 1 93 ? -5.929 3.652 10.480 1.00 90.31 93 LEU A N 1
ATOM 746 C CA . LEU A 1 93 ? -5.143 2.946 9.466 1.00 90.31 93 LEU A CA 1
ATOM 747 C C . LEU A 1 93 ? -5.382 1.436 9.511 1.00 90.31 93 LEU A C 1
ATOM 749 O O . LEU A 1 93 ? -5.720 0.835 8.490 1.00 90.31 93 LEU A O 1
ATOM 753 N N . ILE A 1 94 ? -5.301 0.837 10.701 1.00 90.44 94 ILE A N 1
ATOM 754 C CA . ILE A 1 94 ? -5.577 -0.587 10.910 1.00 90.44 94 ILE A CA 1
ATOM 755 C C . ILE A 1 94 ? -6.978 -0.951 10.409 1.00 90.44 94 ILE A C 1
ATOM 757 O O . ILE A 1 94 ? -7.123 -1.950 9.706 1.00 90.44 94 ILE A O 1
ATOM 761 N N . ASP A 1 95 ? -7.998 -0.152 10.726 1.00 91.06 95 ASP A N 1
ATOM 762 C CA . ASP A 1 95 ? -9.384 -0.423 10.330 1.00 91.06 95 ASP A CA 1
ATOM 763 C C . ASP A 1 95 ? -9.601 -0.326 8.809 1.00 91.06 95 ASP A C 1
ATOM 765 O O . ASP A 1 95 ? -10.434 -1.052 8.261 1.00 91.06 95 ASP A O 1
ATOM 769 N N . MET A 1 96 ? -8.826 0.510 8.109 1.00 92.56 96 MET A N 1
ATOM 770 C CA . MET A 1 96 ? -8.870 0.623 6.646 1.00 92.56 96 MET A CA 1
ATOM 771 C C . MET A 1 96 ? -8.103 -0.493 5.920 1.00 92.56 96 MET A C 1
ATOM 773 O O . MET A 1 96 ? -8.432 -0.811 4.775 1.00 92.56 96 MET A O 1
ATOM 777 N N . MET A 1 97 ? -7.090 -1.094 6.551 1.00 94.81 97 MET A N 1
ATOM 778 C CA . MET A 1 97 ? -6.236 -2.093 5.906 1.00 94.81 97 MET A CA 1
ATOM 779 C C . MET A 1 97 ? -6.883 -3.488 5.834 1.00 94.81 97 MET A C 1
ATOM 781 O O . MET A 1 97 ? -7.412 -3.985 6.840 1.00 94.81 97 MET A O 1
ATOM 785 N N . PRO A 1 98 ? -6.761 -4.189 4.688 1.00 95.62 98 PRO A N 1
ATOM 786 C CA . PRO A 1 98 ? -7.068 -5.614 4.585 1.00 95.62 98 PRO A CA 1
ATOM 787 C C . PRO A 1 98 ? -6.210 -6.471 5.526 1.00 95.62 98 PRO A C 1
ATOM 789 O O . PRO A 1 98 ? -5.130 -6.062 5.945 1.00 95.62 98 PRO A O 1
ATOM 792 N N . LYS A 1 99 ? -6.679 -7.685 5.839 1.00 92.88 99 LYS A N 1
ATOM 793 C CA . LYS A 1 99 ? -6.089 -8.548 6.878 1.00 92.88 99 LYS A CA 1
ATOM 794 C C . LYS A 1 99 ? -4.598 -8.849 6.666 1.00 92.88 99 LYS A C 1
ATOM 796 O O . LYS A 1 99 ? -3.839 -8.748 7.626 1.00 92.88 99 LYS A O 1
ATOM 801 N N . ASP A 1 100 ? -4.192 -9.208 5.449 1.00 92.62 100 ASP A N 1
ATOM 802 C CA . ASP A 1 100 ? -2.804 -9.602 5.170 1.00 92.62 100 ASP A CA 1
ATOM 803 C C . ASP A 1 100 ? -1.863 -8.394 5.225 1.00 92.62 100 AS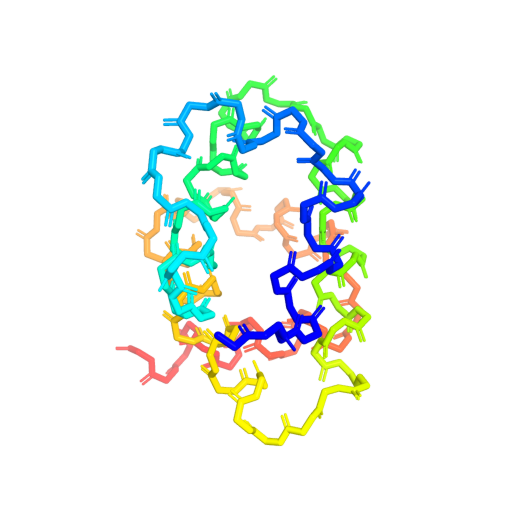P A C 1
ATOM 805 O O . ASP A 1 100 ? -0.850 -8.431 5.922 1.00 92.62 100 ASP A O 1
ATOM 809 N N . LEU A 1 101 ? -2.245 -7.285 4.582 1.00 94.88 101 LEU A N 1
ATOM 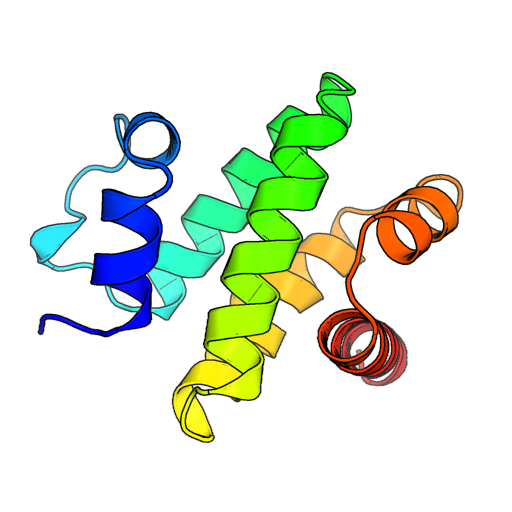810 C CA . LEU A 1 101 ? -1.481 -6.040 4.636 1.00 94.88 101 LEU A CA 1
ATOM 811 C C . LEU A 1 101 ? -1.382 -5.477 6.056 1.00 94.88 101 LEU A C 1
ATOM 813 O O . LEU A 1 101 ? -0.330 -4.991 6.445 1.00 94.88 101 LEU A O 1
ATOM 817 N N . ARG A 1 102 ? -2.448 -5.585 6.854 1.00 95.31 102 ARG A N 1
ATOM 818 C CA . ARG A 1 102 ? -2.451 -5.173 8.263 1.00 95.31 102 ARG A CA 1
ATOM 819 C C . ARG A 1 102 ? -1.437 -5.963 9.085 1.00 95.31 102 ARG A C 1
ATOM 821 O O . ARG A 1 102 ? -0.759 -5.383 9.923 1.00 95.31 102 ARG A O 1
ATOM 828 N N . ALA A 1 103 ? -1.335 -7.274 8.868 1.00 93.62 103 ALA A N 1
ATOM 829 C CA . ALA A 1 103 ? -0.342 -8.095 9.557 1.00 93.62 103 ALA A CA 1
ATOM 830 C C . ALA A 1 103 ? 1.087 -7.686 9.169 1.00 93.62 103 ALA A C 1
ATOM 832 O O . ALA A 1 103 ? 1.935 -7.554 10.049 1.00 93.62 103 ALA A O 1
ATOM 833 N N . ALA A 1 104 ? 1.328 -7.429 7.879 1.00 94.00 104 ALA A N 1
ATOM 834 C CA . ALA A 1 104 ? 2.609 -6.918 7.397 1.00 94.00 104 ALA A CA 1
ATOM 835 C C . ALA A 1 104 ? 2.932 -5.542 7.996 1.00 94.00 104 ALA A C 1
ATOM 837 O O . ALA A 1 104 ? 4.022 -5.339 8.510 1.00 94.00 104 ALA A O 1
ATOM 838 N N . TYR A 1 105 ? 1.957 -4.636 8.026 1.00 94.19 105 TYR A N 1
ATOM 839 C CA . TYR A 1 105 ? 2.104 -3.303 8.601 1.00 94.19 105 TYR A CA 1
ATOM 840 C C . TYR A 1 105 ? 2.483 -3.344 10.082 1.00 94.19 105 TYR A C 1
ATOM 842 O O . TYR A 1 105 ? 3.465 -2.733 10.491 1.00 94.19 105 TYR A O 1
ATOM 850 N N . LEU A 1 106 ? 1.741 -4.121 10.878 1.00 92.44 106 LEU A N 1
ATOM 851 C CA . LEU A 1 106 ? 2.023 -4.296 12.303 1.00 92.44 106 LEU A CA 1
ATOM 852 C C . LEU A 1 106 ? 3.408 -4.906 12.544 1.00 92.44 106 LEU A C 1
ATOM 854 O O . LEU A 1 106 ? 4.080 -4.532 13.496 1.00 92.44 106 LEU A O 1
ATOM 858 N N . LYS A 1 107 ? 3.844 -5.830 11.683 1.00 93.56 107 LYS A N 1
ATOM 859 C CA . LYS A 1 107 ? 5.206 -6.369 11.722 1.00 93.56 107 LYS A CA 1
ATOM 8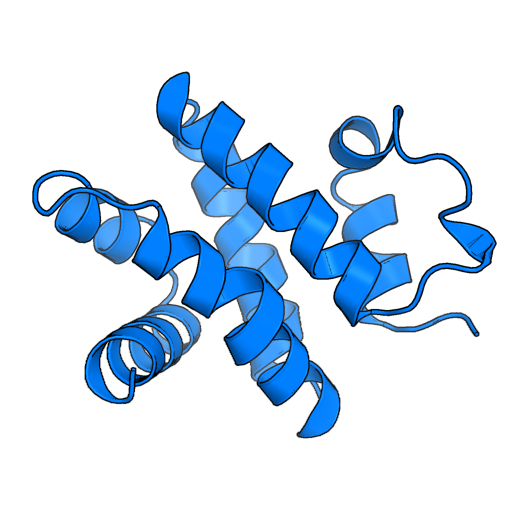60 C C . LYS A 1 107 ? 6.232 -5.264 11.445 1.00 93.56 107 LYS A C 1
ATOM 862 O O . LYS A 1 107 ? 7.147 -5.091 12.241 1.00 93.56 107 LYS A O 1
ATOM 867 N N . THR A 1 108 ? 6.049 -4.484 10.379 1.00 91.06 108 THR A N 1
ATOM 868 C CA . THR A 1 108 ? 6.967 -3.403 9.989 1.00 91.06 108 THR A CA 1
ATOM 869 C C . THR A 1 108 ? 7.144 -2.351 11.088 1.00 91.06 108 THR A C 1
ATOM 871 O O . THR A 1 108 ? 8.265 -1.914 11.320 1.00 91.06 108 THR A O 1
ATOM 874 N N . ILE A 1 109 ? 6.081 -1.965 11.802 1.00 88.56 109 ILE A N 1
ATOM 875 C CA . ILE A 1 109 ? 6.190 -0.981 12.898 1.00 88.56 109 ILE A CA 1
ATOM 876 C C . ILE A 1 109 ? 6.794 -1.552 14.192 1.00 88.56 109 ILE A C 1
ATOM 878 O O . ILE A 1 109 ? 7.220 -0.780 15.041 1.00 88.56 109 ILE A O 1
ATOM 882 N N . LEU A 1 110 ? 6.781 -2.877 14.384 1.00 86.00 110 LEU A N 1
ATOM 883 C CA . LEU A 1 110 ? 7.355 -3.535 15.568 1.00 86.00 110 LEU A CA 1
ATOM 884 C C . LEU A 1 110 ? 8.831 -3.909 15.380 1.00 86.00 110 LEU A C 1
ATOM 886 O O . LEU A 1 110 ? 9.540 -4.085 16.369 1.00 86.00 110 LEU A O 1
ATOM 890 N N . GLU A 1 111 ? 9.263 -4.109 14.133 1.00 81.25 111 GLU A N 1
ATOM 891 C CA . GLU A 1 111 ? 10.644 -4.464 13.779 1.00 81.25 111 GLU A CA 1
ATOM 892 C C . GLU A 1 111 ? 11.548 -3.240 13.542 1.00 81.25 111 GLU A C 1
ATOM 894 O O . GLU A 1 111 ? 12.771 -3.393 13.574 1.00 81.25 111 GLU A O 1
ATOM 899 N N . ASN A 1 112 ? 10.961 -2.058 13.325 1.00 58.28 112 ASN A N 1
ATOM 900 C CA . ASN A 1 112 ? 11.656 -0.764 13.278 1.00 58.28 112 ASN A CA 1
ATOM 901 C C . ASN A 1 112 ? 11.846 -0.167 14.678 1.00 58.28 112 ASN A C 1
ATOM 903 O O . ASN A 1 112 ? 12.901 0.472 14.894 1.00 58.28 112 ASN A O 1
#

pLDDT: mean 91.27, std 6.88, range [53.31, 97.69]

Secondary structure (DSSP, 8-state):
---HHHHHHHHH-GGGGTT-TTTTT--HHHHHHHHHHHHHHHHHTT-HHHHHHHHHHHHHHHHHS-HHHHHHHIIIIIHHHHHH--HHHHHHHHHHS-HHHHHHHHHHHHH-

Radius of gyration: 13.04 Å; chains: 1; bounding box: 25×28×35 Å

Foldseek 3Di:
DDDPQLVLCCVVCVVLCPPPPPSVVDDSLRVQLSSLVVLVVCVVVVVLVVNLVVLVSLVVCCVPDDPVSVVSCLPRHLLVNLVPDDPVCLVSNLVSHDDVVSVSSVVSNVVD

Sequence (112 aa):
MDTKIKNTLTKWFPNAFTSFSGIDDASDYEVLNFFVQYTLDLLKTEQIDQCKEIFKIINLLYTNGPLHDRNAIENEFLAILGCAETPSQLKVLIDMMPKDLRAAYLKTILEN